Protein AF-A0A732ETG7-F1 (afdb_monomer_lite)

Radius of gyration: 13.41 Å; chains: 1; bounding box: 35×10×33 Å

pLDDT: mean 83.44, std 12.27, range [50.44, 95.19]

Secondary structure (DSSP, 8-state):
-PPEEEEEEEEEEEESSSEEEEEEEEEE-TT--

Foldseek 3Di:
DDWDKAWPDWDFPDDDPDTDIDTDIDTHDPPND

Organism: Salmonella enterica (NCBI:txid28901)

Structure (mmCIF, N/CA/C/O backbone):
data_AF-A0A732ETG7-F1
#
_entry.id   AF-A0A732ETG7-F1
#
loop_
_atom_site.group_PDB
_atom_site.id
_atom_site.type_symbol
_atom_site.label_atom_id
_atom_site.label_alt_id
_atom_site.label_comp_id
_atom_site.label_asym_id
_atom_site.label_entity_id
_atom_site.label_seq_id
_atom_site.pdbx_PDB_ins_code
_atom_site.Cartn_x
_atom_site.Cartn_y
_atom_site.Cartn_z
_atom_site.occupancy
_atom_site.B_iso_or_equiv
_atom_site.auth_seq_id
_atom_site.auth_comp_id
_atom_site.auth_asym_id
_atom_site.auth_atom_id
_atom_site.pdbx_PDB_model_num
ATOM 1 N N . MET A 1 1 ? -3.848 3.502 21.680 1.00 50.44 1 MET A N 1
ATOM 2 C CA . MET A 1 1 ? -4.933 2.542 21.385 1.00 50.44 1 MET A CA 1
ATOM 3 C C . MET A 1 1 ? -5.093 2.484 19.865 1.00 50.44 1 MET A C 1
ATOM 5 O O . MET A 1 1 ? -5.401 3.509 19.274 1.00 50.44 1 MET A O 1
ATOM 9 N N . SER A 1 2 ? -4.736 1.358 19.237 1.0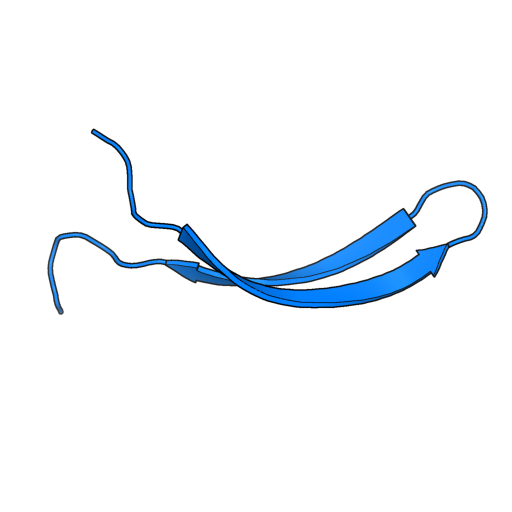0 64.81 2 SER A N 1
ATOM 10 C CA . SER A 1 2 ? -4.586 1.218 17.777 1.00 64.81 2 SER A CA 1
ATOM 11 C C . SER A 1 2 ? -5.931 1.227 17.041 1.00 64.81 2 SER A C 1
ATOM 13 O O . SER A 1 2 ? -6.941 0.744 17.562 1.00 64.81 2 SER A O 1
ATOM 15 N N . GLN A 1 3 ? -5.938 1.826 15.848 1.00 73.56 3 GLN A N 1
ATOM 16 C CA . GLN A 1 3 ? -7.018 1.719 14.864 1.00 73.56 3 GLN A CA 1
ATOM 17 C C . GLN A 1 3 ? -6.764 0.460 14.027 1.00 73.56 3 GLN A C 1
ATOM 19 O O . GLN A 1 3 ? -5.608 0.152 13.729 1.00 73.56 3 GLN A O 1
ATOM 24 N N . THR A 1 4 ? -7.817 -0.284 13.693 1.00 81.00 4 THR A N 1
ATOM 25 C CA . THR A 1 4 ? -7.689 -1.474 12.846 1.00 81.00 4 THR A CA 1
ATOM 26 C C . THR A 1 4 ? -7.508 -1.009 11.405 1.00 81.00 4 THR A C 1
ATOM 28 O O . THR A 1 4 ? -8.349 -0.281 10.882 1.00 81.00 4 THR A O 1
ATOM 31 N N . ILE A 1 5 ? -6.385 -1.383 10.792 1.00 84.19 5 ILE A N 1
ATOM 32 C CA . ILE A 1 5 ? -6.082 -1.097 9.387 1.00 84.19 5 ILE A CA 1
ATOM 33 C C . ILE A 1 5 ? -6.080 -2.433 8.654 1.00 84.19 5 ILE A C 1
ATOM 35 O O . ILE A 1 5 ? -5.259 -3.301 8.961 1.00 84.19 5 ILE A O 1
ATOM 39 N N . THR A 1 6 ? -6.977 -2.598 7.688 1.00 89.19 6 THR A N 1
ATOM 40 C CA . THR A 1 6 ? -7.045 -3.798 6.850 1.00 89.19 6 THR A CA 1
ATOM 41 C C . THR A 1 6 ? -6.584 -3.448 5.444 1.00 89.19 6 THR A C 1
ATOM 43 O O . THR A 1 6 ? -7.168 -2.602 4.776 1.00 89.19 6 THR A O 1
ATOM 46 N N . LEU A 1 7 ? -5.517 -4.092 4.975 1.00 88.94 7 LEU A N 1
ATOM 47 C CA . LEU A 1 7 ? -5.035 -3.916 3.608 1.00 88.94 7 LEU A CA 1
ATOM 48 C C . LEU A 1 7 ? -6.022 -4.579 2.634 1.00 88.94 7 LEU A C 1
ATOM 50 O O . LEU A 1 7 ? -6.202 -5.793 2.675 1.00 88.94 7 LEU A O 1
ATOM 54 N N . ILE A 1 8 ? -6.650 -3.792 1.761 1.00 90.50 8 ILE A N 1
ATOM 55 C CA . ILE A 1 8 ? -7.612 -4.291 0.766 1.00 90.50 8 ILE A CA 1
ATOM 56 C C . ILE A 1 8 ? -6.911 -4.570 -0.556 1.00 90.50 8 ILE A C 1
ATOM 58 O O . ILE A 1 8 ? -7.185 -5.563 -1.230 1.00 90.50 8 ILE A O 1
ATOM 62 N N . LYS A 1 9 ? -6.002 -3.678 -0.948 1.00 89.75 9 LYS A N 1
ATOM 63 C CA . LYS A 1 9 ? -5.283 -3.793 -2.207 1.00 89.75 9 LYS A CA 1
ATOM 64 C C . LYS A 1 9 ? -3.929 -3.134 -2.095 1.00 89.75 9 LYS A C 1
ATOM 66 O O . LYS A 1 9 ? -3.828 -1.995 -1.661 1.00 89.75 9 LYS A O 1
ATOM 71 N N . ASP A 1 10 ? -2.913 -3.827 -2.570 1.00 90.25 10 ASP A N 1
ATOM 72 C CA . ASP A 1 10 ? -1.620 -3.231 -2.857 1.00 90.25 10 ASP A CA 1
ATOM 73 C C . ASP A 1 10 ? -1.355 -3.381 -4.349 1.00 90.25 10 ASP A C 1
ATOM 75 O O . ASP A 1 10 ? -1.387 -4.488 -4.893 1.00 90.25 10 ASP A O 1
ATOM 79 N N . LYS A 1 11 ? -1.165 -2.256 -5.035 1.00 93.75 11 LYS A N 1
ATOM 80 C CA . LYS A 1 11 ? -0.820 -2.245 -6.452 1.00 93.75 11 LYS A CA 1
ATOM 81 C C . LYS A 1 11 ? 0.485 -1.498 -6.637 1.00 93.75 11 LYS A C 1
ATOM 83 O O . LYS A 1 11 ? 0.565 -0.302 -6.373 1.00 93.75 11 LYS A O 1
ATOM 88 N N . ILE A 1 12 ? 1.469 -2.183 -7.199 1.00 90.75 12 ILE A N 1
ATOM 89 C CA . ILE A 1 12 ? 2.696 -1.549 -7.665 1.00 90.75 12 ILE A CA 1
ATOM 90 C C . ILE A 1 12 ? 2.366 -0.764 -8.939 1.00 90.75 12 ILE A C 1
ATOM 92 O O . ILE A 1 12 ? 1.858 -1.317 -9.916 1.00 90.75 12 ILE A O 1
ATOM 96 N N . LEU A 1 13 ? 2.584 0.547 -8.893 1.00 90.00 13 LEU A N 1
ATOM 97 C CA . LEU A 1 13 ? 2.389 1.452 -10.025 1.00 90.00 13 LEU A CA 1
ATOM 98 C C . LEU A 1 13 ? 3.681 1.678 -10.809 1.00 90.00 13 LEU A C 1
ATOM 100 O O . LEU A 1 13 ? 3.621 1.969 -11.999 1.00 90.00 13 LEU A O 1
ATOM 104 N N . SER A 1 14 ? 4.830 1.562 -1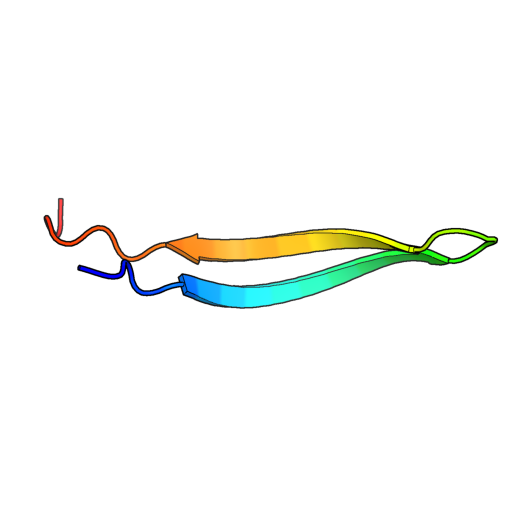0.151 1.00 88.56 14 SER A N 1
ATOM 105 C CA . SER A 1 14 ? 6.143 1.655 -10.779 1.00 88.56 14 SER A CA 1
ATOM 106 C C . SER A 1 14 ? 7.161 0.946 -9.901 1.00 88.56 14 SER A C 1
ATOM 108 O O . SER A 1 14 ? 7.102 1.083 -8.678 1.00 88.56 14 SER A O 1
ATOM 110 N N . ASP A 1 15 ? 8.068 0.197 -10.516 1.00 87.38 15 ASP A N 1
ATOM 111 C CA . ASP A 1 15 ? 9.165 -0.484 -9.833 1.00 87.38 15 ASP A CA 1
ATOM 112 C C . ASP A 1 15 ? 10.425 -0.377 -10.690 1.00 87.38 15 ASP A C 1
ATOM 114 O O . ASP A 1 15 ? 10.764 -1.269 -11.460 1.00 87.38 15 ASP A O 1
ATOM 118 N N . ASN A 1 16 ? 11.050 0.800 -10.623 1.00 88.25 16 ASN A N 1
ATOM 119 C CA . ASN A 1 16 ? 12.286 1.092 -11.345 1.00 88.25 16 ASN A CA 1
ATOM 120 C C . ASN A 1 16 ? 13.462 1.044 -10.359 1.00 88.25 16 ASN A C 1
ATOM 122 O O . ASN A 1 16 ? 14.072 0.003 -10.165 1.00 88.25 16 ASN A O 1
ATOM 126 N N . TYR A 1 17 ? 13.754 2.165 -9.693 1.00 89.94 17 TYR A N 1
ATOM 127 C CA . TYR A 1 17 ? 14.731 2.230 -8.595 1.00 89.94 17 TYR A CA 1
ATOM 128 C C . TYR A 1 17 ? 14.055 2.360 -7.221 1.00 89.94 17 TYR A C 1
ATOM 130 O O . TYR A 1 17 ? 14.552 1.863 -6.216 1.00 89.94 17 TYR A O 1
ATOM 138 N N . PHE A 1 18 ? 12.884 3.000 -7.193 1.00 91.06 18 PHE A N 1
ATOM 139 C CA . PHE A 1 18 ? 11.978 3.027 -6.052 1.00 91.06 18 PHE A CA 1
ATOM 140 C C . PHE A 1 18 ? 10.646 2.407 -6.457 1.00 91.06 18 PHE A C 1
ATOM 142 O O . PHE A 1 18 ? 10.205 2.570 -7.600 1.00 91.06 18 PHE A O 1
ATOM 149 N N . THR A 1 19 ? 9.990 1.754 -5.500 1.00 91.12 19 THR A N 1
ATOM 150 C CA . THR A 1 19 ? 8.676 1.156 -5.713 1.00 91.12 19 THR A CA 1
ATOM 151 C C . THR A 1 19 ? 7.586 2.146 -5.322 1.00 91.12 19 THR A C 1
ATOM 153 O O . THR A 1 19 ? 7.393 2.455 -4.144 1.00 91.12 19 THR A O 1
ATOM 156 N N . LEU A 1 20 ? 6.835 2.627 -6.307 1.00 93.88 20 LEU A N 1
ATOM 157 C CA . LEU A 1 20 ? 5.615 3.384 -6.062 1.00 93.88 20 LEU A CA 1
ATOM 158 C C . LEU A 1 20 ? 4.454 2.407 -5.893 1.00 93.88 20 LEU A C 1
ATOM 160 O O . LEU A 1 20 ? 4.119 1.665 -6.818 1.00 93.88 20 LEU A O 1
ATOM 164 N N . ARG A 1 21 ? 3.809 2.442 -4.727 1.00 95.19 21 ARG A N 1
ATOM 16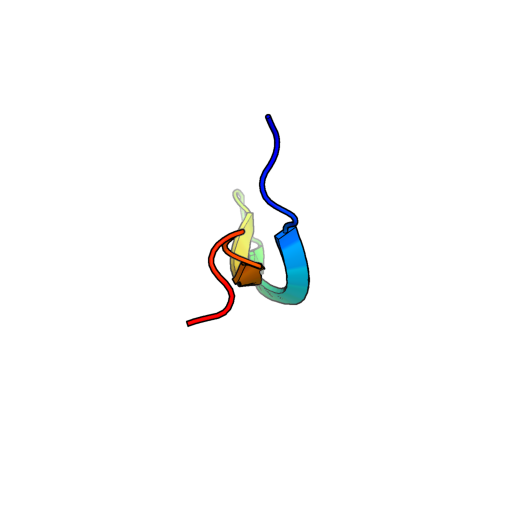5 C CA . ARG A 1 21 ? 2.649 1.606 -4.415 1.00 95.19 21 ARG A CA 1
ATOM 166 C C . ARG A 1 21 ? 1.407 2.460 -4.230 1.00 95.19 21 ARG A C 1
ATOM 168 O O . ARG A 1 21 ? 1.430 3.466 -3.528 1.00 95.19 21 ARG A O 1
ATOM 175 N N . ASN A 1 22 ? 0.319 2.035 -4.854 1.00 93.25 22 ASN A N 1
ATOM 176 C CA . ASN A 1 22 ? -1.018 2.508 -4.547 1.00 93.25 22 ASN A CA 1
ATOM 177 C C . ASN A 1 22 ? -1.678 1.489 -3.623 1.00 93.25 22 ASN A C 1
ATOM 179 O O . ASN A 1 22 ? -2.081 0.408 -4.065 1.00 93.25 22 ASN A O 1
ATOM 183 N N . ILE A 1 23 ? -1.734 1.840 -2.342 1.00 93.75 23 ILE A N 1
ATOM 184 C CA . ILE A 1 23 ? -2.268 0.992 -1.285 1.00 93.75 23 ILE A CA 1
ATOM 185 C C . ILE A 1 23 ? -3.675 1.471 -0.950 1.00 93.75 23 ILE A C 1
ATOM 187 O O . ILE A 1 23 ? -3.875 2.589 -0.482 1.00 93.75 23 ILE A O 1
ATOM 191 N N . THR A 1 24 ? -4.654 0.601 -1.163 1.00 93.19 24 THR A N 1
ATOM 192 C CA . THR A 1 24 ? -6.014 0.764 -0.659 1.00 93.19 24 THR A CA 1
ATOM 193 C C . THR A 1 24 ? -6.129 0.007 0.655 1.00 93.19 24 THR A C 1
ATOM 195 O O . THR A 1 24 ? -5.91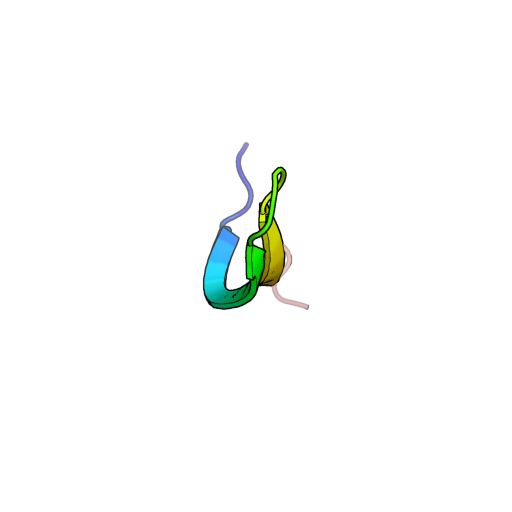1 -1.206 0.704 1.00 93.19 24 THR A O 1
ATOM 198 N N . TYR A 1 25 ? -6.479 0.717 1.720 1.00 91.88 25 TYR A N 1
ATOM 199 C CA . TYR A 1 25 ? -6.717 0.138 3.033 1.00 91.88 25 TYR A CA 1
ATOM 200 C C . TYR A 1 25 ? -8.073 0.588 3.561 1.00 91.88 25 TYR A C 1
ATOM 202 O O . TYR A 1 25 ? -8.516 1.705 3.298 1.00 91.88 25 TYR A O 1
ATOM 210 N N . ASP A 1 26 ? -8.712 -0.304 4.302 1.00 89.00 26 ASP A N 1
ATOM 211 C CA . ASP A 1 26 ? -9.865 0.015 5.119 1.00 89.00 26 ASP A CA 1
ATOM 212 C C . ASP A 1 26 ? -9.377 0.450 6.500 1.00 89.00 26 ASP A C 1
ATOM 214 O O . ASP A 1 26 ? -8.472 -0.161 7.081 1.00 89.00 26 ASP A O 1
ATOM 218 N N . LEU A 1 27 ? -9.943 1.544 6.997 1.00 87.88 27 LEU A N 1
ATOM 219 C CA . LEU A 1 27 ? -9.635 2.080 8.312 1.00 87.88 27 LEU A CA 1
ATOM 220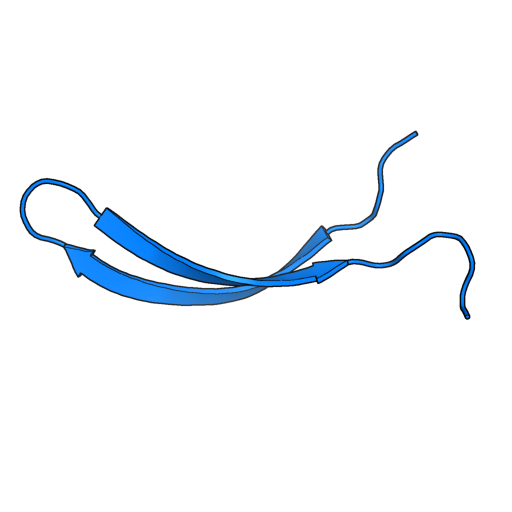 C C . LEU A 1 27 ? -10.891 2.007 9.163 1.00 87.88 27 LEU A C 1
ATOM 222 O O . LEU A 1 27 ? -11.778 2.857 9.054 1.00 87.88 27 LEU A O 1
ATOM 226 N N . THR A 1 28 ? -10.935 1.038 10.070 1.00 80.94 28 THR A N 1
ATOM 227 C CA . THR A 1 28 ? -12.061 0.914 10.988 1.00 80.94 28 THR A CA 1
ATOM 228 C C . THR A 1 28 ? -11.891 1.937 12.108 1.00 80.94 28 THR A C 1
ATOM 230 O O . THR A 1 28 ? -11.130 1.749 13.068 1.00 80.94 28 THR A O 1
ATOM 233 N N . ARG A 1 29 ? -12.580 3.076 11.975 1.00 74.31 29 ARG A N 1
ATOM 234 C CA . ARG A 1 29 ? -12.693 4.057 13.058 1.00 74.31 29 ARG A CA 1
ATOM 235 C C . ARG A 1 29 ? -13.527 3.439 14.173 1.00 74.31 29 ARG A C 1
ATOM 237 O O . ARG A 1 29 ? -14.563 2.835 13.928 1.00 74.31 29 ARG A O 1
ATOM 244 N N . ARG A 1 30 ? -13.096 3.625 15.418 1.00 68.69 30 ARG A N 1
ATOM 245 C CA . ARG A 1 30 ? -13.760 3.059 16.607 1.00 68.69 30 ARG A CA 1
ATOM 246 C C . ARG A 1 30 ? -15.203 3.510 16.817 1.00 68.69 30 ARG A C 1
ATOM 248 O O . ARG A 1 30 ? -15.872 2.940 17.667 1.00 68.69 30 ARG A O 1
ATOM 255 N N . ASN A 1 31 ? -15.648 4.523 16.083 1.00 65.88 31 ASN A N 1
ATOM 256 C CA . ASN A 1 31 ? -16.912 5.186 16.349 1.00 65.88 31 ASN A CA 1
ATOM 257 C C . ASN A 1 31 ? -18.081 4.631 15.532 1.00 65.88 31 ASN A C 1
ATOM 259 O O . ASN A 1 31 ? -19.200 4.996 15.846 1.00 65.88 31 ASN A O 1
ATOM 263 N N . GLY A 1 32 ? -17.858 3.721 14.572 1.00 59.94 32 GLY A N 1
ATOM 264 C CA . GLY A 1 32 ? -18.956 3.013 13.896 1.00 59.94 32 GLY A CA 1
ATOM 265 C C . GLY A 1 32 ? -20.030 3.912 13.261 1.00 59.94 32 GLY A C 1
ATOM 266 O O . GLY A 1 32 ? -21.163 3.459 13.134 1.00 59.94 32 GLY A O 1
ATOM 267 N N . GLU A 1 33 ? -19.683 5.153 12.902 1.00 52.31 33 G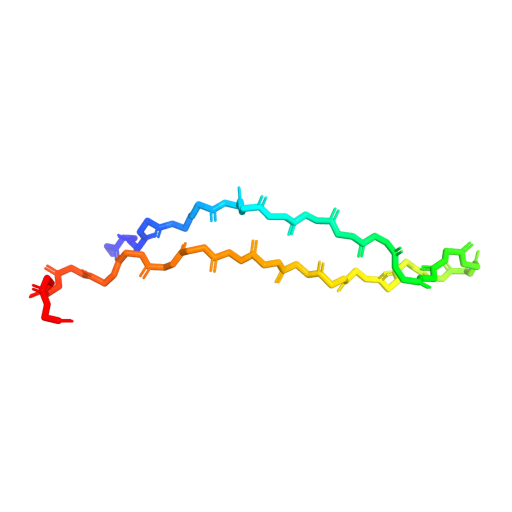LU A N 1
ATOM 268 C CA . GLU A 1 33 ? -20.548 6.115 12.200 1.00 52.31 33 GLU A CA 1
ATOM 269 C C . GLU A 1 33 ? -20.213 6.169 10.710 1.00 52.31 33 GLU A C 1
ATOM 271 O O . GLU A 1 33 ? -19.003 6.280 10.385 1.00 52.31 33 GLU A O 1
#

Sequence (33 aa):
MSQTITLIKDKILSDNYFTLRNITYDLTRRNGE

InterPro domains:
  IPR060288 GDP-mannose pyrophosphatase NudK, N-terminal domain [PF27456] (5-33)